Protein AF-A0A8V0XF69-F1 (afdb_monomer)

Solvent-accessible surface area (backbone atoms only — not comparable to full-atom values): 11070 Å² total; per-residue (Å²): 142,86,77,97,81,71,68,71,63,57,56,55,54,54,56,56,57,72,72,50,78,77,80,78,77,71,78,84,70,89,50,83,61,57,20,62,67,58,50,51,56,44,43,74,73,72,46,77,69,86,72,49,52,70,43,57,40,80,14,77,76,44,88,84,58,76,65,42,80,31,60,64,36,57,71,50,49,54,52,51,50,54,49,52,49,52,56,49,53,52,52,51,51,62,67,44,43,62,59,53,50,50,50,61,66,61,47,59,81,72,54,66,87,77,82,61,84,85,77,91,68,94,72,90,79,83,88,83,87,73,92,76,80,91,74,84,86,79,85,77,80,85,74,84,73,79,86,71,80,90,79,76,85,75,79,78,87,78,75,87,78,87,130

Structure (mmCIF, N/CA/C/O backbone):
data_AF-A0A8V0XF69-F1
#
_entry.id   AF-A0A8V0XF69-F1
#
loop_
_atom_site.group_PDB
_atom_site.id
_atom_site.type_symbol
_atom_site.label_atom_id
_atom_site.label_alt_id
_atom_site.label_comp_id
_atom_site.label_asym_id
_atom_site.label_entity_id
_atom_site.label_seq_id
_atom_site.pdbx_PDB_ins_code
_atom_site.Cartn_x
_atom_site.Cartn_y
_atom_site.Cartn_z
_atom_site.occupancy
_atom_site.B_iso_or_equiv
_atom_site.auth_seq_id
_atom_site.auth_comp_id
_atom_site.auth_asym_id
_atom_site.auth_atom_id
_atom_site.pdbx_PDB_model_num
ATOM 1 N N . MET A 1 1 ? 47.444 55.396 9.868 1.00 46.62 1 MET A N 1
ATOM 2 C CA . MET A 1 1 ? 47.745 53.988 10.200 1.00 46.62 1 MET A CA 1
ATOM 3 C C . MET A 1 1 ? 46.740 53.478 11.240 1.00 46.62 1 MET A C 1
ATOM 5 O O . MET A 1 1 ? 46.969 53.663 12.426 1.00 46.62 1 MET A O 1
ATOM 9 N N . PRO A 1 2 ? 45.601 52.911 10.817 1.00 47.94 2 PRO A N 1
ATOM 10 C CA . PRO A 1 2 ? 44.899 51.851 11.553 1.00 47.94 2 PRO A CA 1
ATOM 11 C C . PRO A 1 2 ? 44.754 50.618 10.630 1.00 47.94 2 PRO A C 1
ATOM 13 O O . PRO A 1 2 ? 44.807 50.762 9.417 1.00 47.94 2 PRO A O 1
ATOM 16 N N . ALA A 1 3 ? 44.551 49.375 11.039 1.00 47.00 3 ALA A N 1
ATOM 17 C CA . ALA A 1 3 ? 44.556 48.693 12.318 1.00 47.00 3 ALA A CA 1
ATOM 18 C C . ALA A 1 3 ? 44.702 47.201 11.960 1.00 47.00 3 ALA A C 1
ATOM 20 O O . ALA A 1 3 ? 43.900 46.667 11.194 1.00 47.00 3 ALA A O 1
ATOM 21 N N . ALA A 1 4 ? 45.711 46.521 12.496 1.00 54.53 4 ALA A N 1
ATOM 22 C CA . ALA A 1 4 ? 45.823 45.070 12.400 1.00 54.53 4 ALA A CA 1
ATOM 23 C C . ALA A 1 4 ? 44.888 44.436 13.448 1.00 54.53 4 ALA A C 1
ATOM 25 O O . ALA A 1 4 ? 45.283 44.219 14.588 1.00 54.53 4 ALA A O 1
ATOM 26 N N . ARG A 1 5 ? 43.614 44.217 13.097 1.00 55.12 5 ARG A N 1
ATOM 27 C CA . ARG A 1 5 ? 42.619 43.512 13.940 1.00 55.12 5 ARG A CA 1
ATOM 28 C C . ARG A 1 5 ? 41.789 42.516 13.125 1.00 55.12 5 ARG A C 1
ATOM 30 O O . ARG A 1 5 ? 40.587 42.389 13.315 1.00 55.12 5 ARG A O 1
ATOM 37 N N . GLY A 1 6 ? 42.431 41.868 12.154 1.00 55.34 6 GLY A N 1
ATOM 38 C CA . GLY A 1 6 ? 41.769 40.960 11.215 1.00 55.34 6 GLY A CA 1
ATOM 39 C C . GLY A 1 6 ? 41.998 39.472 11.471 1.00 55.34 6 GLY A C 1
ATOM 40 O O . GLY A 1 6 ? 41.312 38.679 10.849 1.00 55.34 6 GLY A O 1
ATOM 41 N N . ALA A 1 7 ? 42.941 39.069 12.331 1.00 56.41 7 ALA A N 1
ATOM 42 C CA . ALA A 1 7 ? 43.388 37.669 12.407 1.00 56.41 7 ALA A CA 1
ATOM 43 C C . ALA A 1 7 ? 42.527 36.771 13.318 1.00 56.41 7 ALA A C 1
ATOM 45 O O . ALA A 1 7 ? 42.401 35.577 13.064 1.00 56.41 7 ALA A O 1
ATOM 46 N N . GLU A 1 8 ? 41.882 37.342 14.335 1.00 53.56 8 GLU A N 1
ATOM 47 C CA . GLU A 1 8 ? 41.176 36.575 15.375 1.00 53.56 8 GLU A CA 1
ATOM 48 C C . GLU A 1 8 ? 39.837 35.999 14.871 1.00 53.56 8 GLU A C 1
ATOM 50 O O . GLU A 1 8 ? 39.379 34.957 15.332 1.00 53.56 8 GLU A O 1
ATOM 55 N N . HIS A 1 9 ? 39.200 36.658 13.895 1.00 53.50 9 HIS A N 1
ATOM 56 C CA . HIS A 1 9 ? 37.889 36.246 13.381 1.00 53.50 9 HIS A CA 1
ATOM 57 C C . HIS A 1 9 ? 37.973 35.013 12.468 1.00 53.50 9 HIS A C 1
ATOM 59 O O . HIS A 1 9 ? 37.060 34.188 12.461 1.00 53.50 9 HIS A O 1
ATOM 65 N N . TRP A 1 10 ? 39.081 34.850 11.733 1.00 57.38 10 TRP A N 1
ATOM 66 C CA . TRP A 1 10 ? 39.292 33.699 10.846 1.00 57.38 10 TRP A CA 1
ATOM 67 C C . TRP A 1 10 ? 39.534 32.400 11.623 1.00 57.38 10 TRP A C 1
ATOM 69 O O . TRP A 1 10 ? 39.100 31.337 11.184 1.00 57.38 10 TRP A O 1
ATOM 79 N N . ALA A 1 11 ? 40.167 32.480 12.798 1.00 60.62 11 ALA A N 1
ATOM 80 C CA . ALA A 1 11 ? 40.427 31.315 13.644 1.00 60.62 11 ALA A CA 1
ATOM 81 C C . ALA A 1 11 ? 39.134 30.720 14.229 1.00 60.62 11 ALA A C 1
ATOM 83 O O . ALA A 1 11 ? 38.947 29.503 14.225 1.00 60.62 11 ALA A O 1
ATOM 84 N N . LEU A 1 12 ? 38.208 31.579 14.672 1.00 59.00 12 LEU A N 1
ATOM 85 C CA . LEU A 1 12 ? 36.918 31.153 15.225 1.00 59.00 12 LEU A CA 1
ATOM 86 C C . LEU A 1 12 ? 35.997 30.561 14.148 1.00 59.00 12 LEU A C 1
ATOM 88 O O . LEU A 1 12 ? 35.320 29.565 14.398 1.00 59.00 12 LEU A O 1
ATOM 92 N N . ALA A 1 13 ? 36.017 31.123 12.935 1.00 64.25 13 ALA A N 1
ATOM 93 C CA . ALA A 1 13 ? 35.261 30.596 11.800 1.00 64.25 13 ALA A CA 1
ATOM 94 C C . ALA A 1 13 ? 35.753 29.203 11.363 1.00 64.25 13 ALA A C 1
ATOM 96 O O . ALA A 1 13 ? 34.939 28.335 11.054 1.00 64.25 13 ALA A O 1
ATOM 97 N N . GLY A 1 14 ? 37.070 28.959 11.391 1.00 65.31 14 GLY A N 1
ATOM 98 C CA . GLY A 1 14 ? 37.648 27.644 11.092 1.00 65.31 14 GLY A CA 1
ATOM 99 C C . GLY A 1 14 ? 37.305 26.578 12.138 1.00 65.31 14 GLY A C 1
ATOM 100 O O . GLY A 1 14 ? 36.993 25.444 11.780 1.00 65.31 14 GLY A O 1
ATOM 101 N N . LEU A 1 15 ? 37.295 26.945 13.425 1.00 66.88 15 LEU A N 1
ATOM 102 C CA . LEU A 1 15 ? 36.926 26.029 14.509 1.00 66.88 15 LEU A CA 1
ATOM 103 C C . LEU A 1 15 ? 35.431 25.661 14.473 1.00 66.88 15 LEU A C 1
A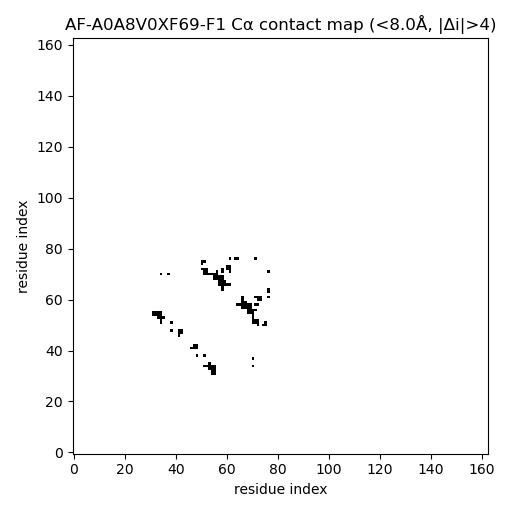TOM 105 O O . LEU A 1 15 ? 35.073 24.517 14.739 1.00 66.88 15 LEU A O 1
ATOM 109 N N . LEU A 1 16 ? 34.567 26.606 14.082 1.00 68.94 16 LEU A N 1
ATOM 110 C CA . LEU A 1 16 ? 33.132 26.367 13.903 1.00 68.94 16 LEU A CA 1
ATOM 111 C C . LEU A 1 16 ? 32.840 25.432 12.713 1.00 68.94 16 LEU A C 1
ATOM 113 O O . LEU A 1 16 ? 31.901 24.643 12.774 1.00 68.94 16 LEU A O 1
ATOM 117 N N . LEU A 1 17 ? 33.668 25.473 11.663 1.00 66.75 17 LEU A N 1
ATOM 118 C CA . LEU A 1 17 ? 33.541 24.602 10.489 1.00 66.75 17 LEU A CA 1
ATOM 119 C C . LEU A 1 17 ? 33.942 23.142 10.779 1.00 66.75 17 LEU A C 1
ATOM 121 O O . LEU A 1 17 ? 33.414 22.231 10.151 1.00 66.75 17 LEU A O 1
ATOM 125 N N . LEU A 1 18 ? 34.839 22.914 11.747 1.00 66.62 18 LEU A N 1
ATOM 126 C CA . LEU A 1 18 ? 35.283 21.576 12.176 1.00 66.62 18 LEU A CA 1
ATOM 127 C C . LEU A 1 18 ? 34.274 20.852 13.081 1.00 66.62 18 LEU A C 1
ATOM 129 O O . LEU A 1 18 ? 34.356 19.635 13.233 1.00 66.62 18 LEU A O 1
ATOM 133 N N . LEU A 1 19 ? 33.339 21.588 13.688 1.00 72.19 19 LEU A N 1
ATOM 134 C CA . LEU A 1 19 ? 32.273 21.031 14.528 1.00 72.19 19 LEU A CA 1
ATOM 135 C C . LEU A 1 19 ? 31.012 20.675 13.730 1.00 72.19 19 LEU A C 1
ATOM 137 O O . LEU A 1 19 ? 30.099 20.060 14.283 1.00 72.19 19 LEU A O 1
ATOM 141 N N . LEU A 1 20 ? 30.944 21.050 12.448 1.00 70.56 20 LEU A N 1
ATOM 142 C CA . LEU A 1 20 ? 29.817 20.708 11.594 1.00 70.56 20 LEU A CA 1
ATOM 143 C C . LEU A 1 20 ? 30.053 19.323 10.967 1.00 70.56 20 LEU A C 1
ATOM 145 O O . LEU A 1 20 ? 31.075 19.129 10.302 1.00 70.56 20 LEU A O 1
ATOM 149 N N . PRO A 1 21 ? 29.146 18.347 11.155 1.00 68.06 21 PRO A N 1
ATOM 150 C CA . PRO A 1 21 ? 29.275 17.051 10.505 1.00 68.06 21 PRO A CA 1
ATOM 151 C C . PRO A 1 21 ? 29.296 17.242 8.981 1.00 68.06 21 PRO A C 1
ATOM 153 O O . PRO A 1 21 ? 28.531 18.067 8.466 1.00 68.06 21 PRO A O 1
ATOM 156 N N . PRO A 1 22 ? 30.157 16.511 8.246 1.00 68.50 22 PRO A N 1
ATOM 157 C CA . PRO A 1 22 ? 30.169 16.593 6.796 1.00 68.50 22 PRO A CA 1
ATOM 158 C C . PRO A 1 22 ? 28.762 16.273 6.276 1.00 68.50 22 PRO A C 1
ATOM 160 O O . PRO A 1 22 ? 28.123 15.353 6.800 1.00 68.50 22 PRO A O 1
ATOM 163 N N . PRO A 1 23 ? 28.259 17.013 5.272 1.00 65.69 23 PRO A N 1
ATOM 164 C CA . PRO A 1 23 ? 27.001 16.658 4.644 1.00 65.69 23 PRO A CA 1
ATOM 165 C C . PRO A 1 23 ? 27.128 15.215 4.166 1.00 65.69 23 PRO A C 1
ATOM 167 O O . PRO A 1 23 ? 28.053 14.880 3.422 1.00 65.69 23 PRO A O 1
ATOM 170 N N . ALA A 1 24 ? 26.230 14.352 4.643 1.00 60.41 24 ALA A N 1
ATOM 171 C CA . ALA A 1 24 ? 26.099 13.015 4.104 1.00 60.41 24 ALA A CA 1
ATOM 172 C C . ALA A 1 24 ? 25.865 13.183 2.603 1.00 60.41 24 ALA A C 1
ATOM 174 O O . ALA A 1 24 ? 24.838 13.717 2.180 1.00 60.41 24 ALA A O 1
ATOM 175 N N . ALA A 1 25 ? 26.852 12.794 1.801 1.00 55.06 25 ALA A N 1
ATOM 176 C CA . ALA A 1 25 ? 26.665 12.632 0.379 1.00 55.06 25 ALA A CA 1
ATOM 177 C C . ALA A 1 25 ? 25.678 11.473 0.213 1.00 55.06 25 ALA A C 1
ATOM 179 O O . ALA A 1 25 ? 26.072 10.312 0.134 1.00 55.06 25 ALA A O 1
ATOM 180 N N . ALA A 1 26 ? 24.381 11.786 0.232 1.00 55.25 26 ALA A N 1
ATOM 181 C CA . ALA A 1 26 ? 23.380 10.923 -0.361 1.00 55.25 26 ALA A CA 1
ATOM 182 C C . ALA A 1 26 ? 23.841 10.714 -1.804 1.00 55.25 26 ALA A C 1
ATOM 184 O O . ALA A 1 26 ? 24.009 11.682 -2.552 1.00 55.25 26 ALA A O 1
ATOM 185 N N . GLY A 1 27 ? 24.183 9.468 -2.133 1.00 48.59 27 GLY A N 1
ATOM 186 C CA . GLY A 1 27 ? 24.736 9.106 -3.425 1.00 48.59 27 GLY A CA 1
ATOM 187 C C . GLY A 1 27 ? 23.851 9.663 -4.530 1.00 48.59 27 GLY A C 1
ATOM 188 O O . GLY A 1 27 ? 22.701 9.267 -4.681 1.00 48.59 27 GLY A O 1
ATOM 189 N N . THR A 1 28 ? 24.387 10.596 -5.308 1.00 55.62 28 THR A N 1
ATOM 190 C CA . THR A 1 28 ? 23.781 10.993 -6.574 1.00 55.62 28 THR A CA 1
ATOM 191 C C . THR A 1 28 ? 24.179 9.950 -7.605 1.00 55.62 28 THR A C 1
ATOM 193 O O . THR A 1 28 ? 25.005 10.190 -8.478 1.00 55.62 28 THR A O 1
ATOM 196 N N . GLU A 1 29 ? 23.617 8.745 -7.492 1.00 45.12 29 GLU A N 1
ATOM 197 C CA . GLU A 1 29 ? 23.663 7.803 -8.603 1.00 45.12 29 GLU A CA 1
ATOM 198 C C . GLU A 1 29 ? 22.500 8.134 -9.543 1.00 45.12 29 GLU A C 1
ATOM 200 O O . GLU A 1 29 ? 21.461 7.483 -9.563 1.00 45.12 29 GLU A O 1
ATOM 205 N N . SER A 1 30 ? 22.675 9.183 -10.349 1.00 51.62 30 SER A N 1
ATOM 206 C CA . SER A 1 30 ? 21.900 9.413 -11.571 1.00 51.62 30 SER A CA 1
ATOM 207 C C . SER A 1 30 ? 22.323 8.405 -12.651 1.00 51.62 30 SER A C 1
ATOM 209 O O . SER A 1 30 ? 22.786 8.743 -13.737 1.00 51.62 30 SER A O 1
ATOM 211 N N . LYS A 1 31 ? 22.168 7.127 -12.314 1.00 48.81 31 LYS A N 1
ATOM 212 C CA . LYS A 1 31 ? 22.078 5.981 -13.215 1.00 48.81 31 LYS A CA 1
ATOM 213 C C . LYS A 1 31 ? 20.590 5.776 -13.475 1.00 48.81 31 LYS A C 1
ATOM 215 O O . LYS A 1 31 ? 19.782 6.151 -12.628 1.00 48.81 31 LYS A O 1
ATOM 220 N N . ALA A 1 32 ? 20.226 5.278 -14.657 1.00 54.94 32 ALA A N 1
ATOM 221 C CA . ALA A 1 32 ? 18.838 4.980 -15.026 1.00 54.94 32 ALA A CA 1
ATOM 222 C C . ALA A 1 32 ? 18.063 4.489 -13.798 1.00 54.94 32 ALA A C 1
ATOM 224 O O . ALA A 1 32 ? 18.530 3.557 -13.142 1.00 54.94 32 ALA A O 1
ATOM 225 N N . ARG A 1 33 ? 17.004 5.215 -13.417 1.00 78.38 33 ARG A N 1
ATOM 226 C CA . ARG A 1 33 ? 16.465 5.167 -12.057 1.00 78.38 33 ARG A CA 1
ATOM 227 C C . ARG A 1 33 ? 16.178 3.722 -11.652 1.00 78.38 33 ARG A C 1
ATOM 229 O O . ARG A 1 33 ? 15.304 3.051 -12.200 1.00 78.38 33 ARG A O 1
ATOM 236 N N . SER A 1 34 ? 17.045 3.220 -10.780 1.00 92.19 34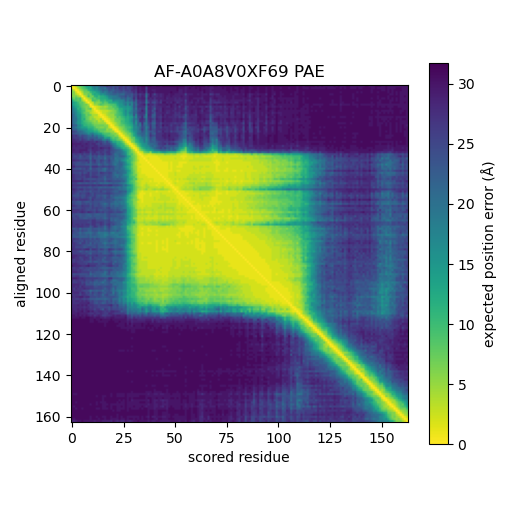 SER A N 1
ATOM 237 C CA . SER A 1 34 ? 17.125 1.814 -10.407 1.00 92.19 34 SER A CA 1
ATOM 238 C C . SER A 1 34 ? 16.142 1.543 -9.285 1.00 92.19 34 SER A C 1
ATOM 240 O O . SER A 1 34 ? 16.088 2.284 -8.308 1.00 92.19 34 SER A O 1
ATOM 242 N N . CYS A 1 35 ? 15.426 0.428 -9.370 1.00 94.88 35 CYS A N 1
ATOM 243 C CA . CYS A 1 35 ? 14.477 0.021 -8.337 1.00 94.88 35 CYS A CA 1
ATOM 244 C C . CYS A 1 35 ? 15.137 -0.761 -7.190 1.00 94.88 35 CYS A C 1
ATOM 246 O O . CYS A 1 35 ? 14.449 -1.453 -6.446 1.00 94.88 35 CYS A O 1
ATOM 248 N N . GLY A 1 36 ? 16.466 -0.694 -7.041 1.00 94.69 36 GLY A N 1
ATOM 249 C CA . GLY A 1 36 ? 17.218 -1.459 -6.040 1.00 94.69 36 GLY A CA 1
ATOM 250 C C . GLY A 1 36 ? 16.728 -1.250 -4.603 1.00 94.69 36 GLY A C 1
ATOM 251 O O . GLY A 1 36 ? 16.487 -2.226 -3.892 1.00 94.69 36 GLY A O 1
ATOM 252 N N . GLU A 1 37 ? 16.504 0.001 -4.200 1.00 94.00 37 GLU A N 1
ATOM 253 C CA . GLU A 1 37 ? 16.008 0.336 -2.856 1.00 94.00 37 GLU A CA 1
ATOM 254 C C . GLU A 1 37 ? 14.573 -0.166 -2.641 1.00 94.00 37 GLU A C 1
ATOM 256 O O . GLU A 1 37 ? 14.258 -0.758 -1.608 1.00 94.00 37 GLU A O 1
ATOM 261 N N . VAL A 1 38 ? 13.716 -0.022 -3.658 1.00 95.00 38 VAL A N 1
ATOM 262 C CA . VAL A 1 38 ? 12.328 -0.508 -3.619 1.00 95.00 38 VAL A CA 1
ATOM 263 C C . VAL A 1 38 ? 12.288 -2.032 -3.532 1.00 95.00 38 VAL A C 1
ATOM 265 O O . VAL A 1 38 ? 11.526 -2.576 -2.737 1.00 95.00 38 VAL A O 1
ATOM 268 N N . ARG A 1 39 ? 13.147 -2.739 -4.280 1.00 95.75 39 ARG A N 1
ATOM 269 C CA . ARG A 1 39 ? 13.308 -4.198 -4.172 1.00 95.75 39 ARG A CA 1
ATOM 270 C C . ARG A 1 39 ? 13.682 -4.590 -2.749 1.00 95.75 39 ARG A C 1
ATOM 272 O O . ARG A 1 39 ? 13.061 -5.485 -2.183 1.00 95.75 39 ARG A O 1
ATOM 279 N N . GLN A 1 40 ? 14.659 -3.913 -2.152 1.00 95.94 40 GLN A N 1
ATOM 280 C CA . GLN A 1 40 ? 15.074 -4.206 -0.785 1.00 95.94 40 GLN A CA 1
ATOM 281 C C . GLN A 1 40 ? 13.916 -4.010 0.204 1.00 95.94 40 GLN A C 1
ATOM 283 O O . GLN A 1 40 ? 13.610 -4.927 0.966 1.00 95.94 40 GLN A O 1
ATOM 288 N N . ALA A 1 41 ? 13.215 -2.877 0.139 1.00 95.50 41 ALA A N 1
ATOM 289 C CA . ALA A 1 41 ? 12.066 -2.596 0.997 1.00 95.50 41 ALA A CA 1
ATOM 290 C C . ALA A 1 41 ? 10.919 -3.607 0.803 1.00 95.50 41 ALA A C 1
ATOM 292 O O . ALA A 1 41 ? 10.326 -4.076 1.775 1.00 95.50 41 ALA A O 1
ATOM 293 N N . TYR A 1 42 ? 10.642 -4.002 -0.441 1.00 95.88 42 TYR A N 1
ATOM 294 C CA . TYR A 1 42 ? 9.606 -4.982 -0.765 1.00 95.88 42 TYR A CA 1
ATOM 295 C C . TYR A 1 42 ? 9.944 -6.378 -0.220 1.00 95.88 42 TYR A C 1
ATOM 297 O O . TYR A 1 42 ? 9.088 -7.038 0.369 1.00 95.88 42 TYR A O 1
ATOM 305 N N . SER A 1 43 ? 11.214 -6.794 -0.321 1.00 95.81 43 SER A N 1
ATOM 306 C CA . SER A 1 43 ? 11.684 -8.043 0.295 1.00 95.81 43 SER A CA 1
ATOM 307 C C . SER A 1 43 ? 11.673 -8.000 1.822 1.00 95.81 43 SER A C 1
ATOM 309 O O . SER A 1 43 ? 11.384 -9.013 2.452 1.00 95.81 43 SER A O 1
ATOM 311 N N . ALA A 1 44 ? 11.926 -6.835 2.430 1.00 96.69 44 ALA A N 1
ATOM 312 C CA . ALA A 1 44 ? 11.865 -6.666 3.880 1.00 96.69 44 ALA A CA 1
ATOM 313 C C . ALA A 1 44 ? 10.436 -6.838 4.425 1.00 96.69 44 ALA A C 1
ATOM 315 O O . ALA A 1 44 ? 10.269 -7.281 5.557 1.00 96.69 44 ALA A O 1
ATOM 316 N N . LYS A 1 45 ? 9.409 -6.570 3.604 1.00 94.81 45 LYS A N 1
ATOM 317 C CA . LYS A 1 45 ? 8.006 -6.913 3.898 1.00 94.81 45 LYS A CA 1
ATOM 318 C C . LYS A 1 45 ? 7.675 -8.404 3.701 1.00 94.81 45 LYS A C 1
ATOM 320 O O . LYS A 1 45 ? 6.550 -8.811 3.962 1.00 94.81 45 LYS A O 1
ATOM 325 N N . GLY A 1 46 ? 8.628 -9.228 3.261 1.00 95.69 46 GLY A N 1
ATOM 326 C CA . G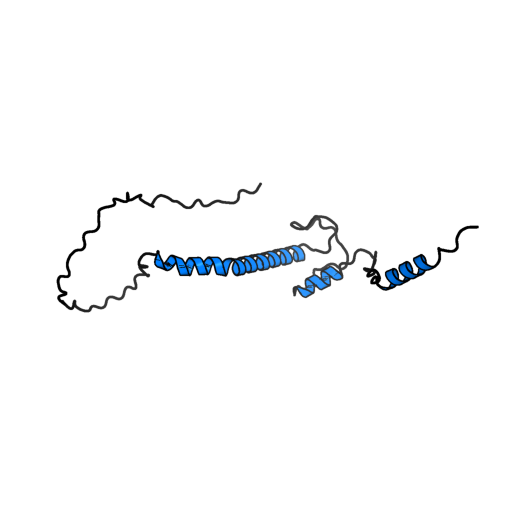LY A 1 46 ? 8.441 -10.669 3.055 1.00 95.69 46 GLY A CA 1
ATOM 327 C C . GLY A 1 46 ? 7.857 -11.049 1.692 1.00 95.69 46 GLY A C 1
ATOM 328 O O . GLY A 1 46 ? 7.488 -12.205 1.486 1.00 95.69 46 GLY A O 1
ATOM 329 N N . PHE A 1 47 ? 7.774 -10.112 0.744 1.00 95.44 47 PHE A N 1
ATOM 330 C CA . PHE A 1 47 ? 7.266 -10.395 -0.596 1.00 95.44 47 PHE A CA 1
ATOM 331 C C . PHE A 1 47 ? 8.360 -10.899 -1.552 1.00 95.44 47 PHE A C 1
ATOM 333 O O . PHE A 1 47 ? 9.538 -10.560 -1.439 1.00 95.44 47 PHE A O 1
ATOM 340 N N . SER A 1 48 ? 7.956 -11.709 -2.535 1.00 94.44 48 SER A N 1
ATOM 341 C CA . SER A 1 48 ? 8.848 -12.221 -3.585 1.00 94.44 48 SER A CA 1
ATOM 342 C C . SER A 1 48 ? 9.300 -11.115 -4.540 1.00 94.44 48 SER A C 1
ATOM 344 O O . SER A 1 48 ? 8.498 -10.299 -4.982 1.00 94.44 48 SER A O 1
ATOM 346 N N . LEU A 1 49 ? 10.574 -11.142 -4.937 1.00 94.62 49 LEU A N 1
ATOM 347 C CA . LEU A 1 49 ? 11.156 -10.185 -5.884 1.00 94.62 49 LEU A CA 1
ATOM 348 C C . LEU A 1 49 ? 10.930 -10.531 -7.364 1.00 94.62 49 LEU A C 1
ATOM 350 O O . LEU A 1 49 ? 11.464 -9.838 -8.232 1.00 94.62 49 LEU A O 1
ATOM 354 N N . ALA A 1 50 ? 10.186 -11.600 -7.660 1.00 91.19 50 ALA A N 1
ATOM 355 C CA . ALA A 1 50 ? 9.975 -12.076 -9.028 1.00 91.19 50 ALA A CA 1
ATOM 356 C C . ALA A 1 50 ? 9.237 -11.055 -9.912 1.00 91.19 50 ALA A C 1
ATOM 358 O O . ALA A 1 50 ? 9.552 -10.936 -11.092 1.00 91.19 50 ALA A O 1
ATOM 359 N N . SER A 1 51 ? 8.298 -10.299 -9.337 1.00 84.06 51 SER A N 1
ATOM 360 C CA . SER A 1 51 ? 7.473 -9.312 -10.044 1.00 84.06 51 SER A CA 1
ATOM 361 C C . SER A 1 51 ? 7.919 -7.864 -9.848 1.00 84.06 51 SER A C 1
ATOM 363 O O . SER A 1 51 ? 7.235 -6.939 -10.285 1.00 84.06 51 SER A O 1
ATOM 365 N N . VAL A 1 52 ? 9.078 -7.654 -9.216 1.00 94.00 52 VAL A N 1
ATOM 366 C CA . VAL A 1 52 ? 9.650 -6.317 -9.039 1.00 94.00 52 VAL A CA 1
ATOM 367 C C . VAL A 1 52 ? 10.548 -6.007 -10.239 1.00 94.00 52 VAL A C 1
ATOM 369 O O . VAL A 1 52 ? 11.389 -6.841 -10.591 1.00 94.00 52 VAL A O 1
ATOM 372 N N . PRO A 1 53 ? 10.430 -4.833 -10.875 1.00 94.56 53 PRO A N 1
ATOM 373 C CA . PRO A 1 53 ? 11.311 -4.443 -11.965 1.00 94.56 53 PRO A CA 1
ATOM 374 C C . PRO A 1 53 ? 12.714 -4.085 -11.439 1.00 94.56 53 PRO A C 1
ATOM 376 O O . PRO A 1 53 ? 12.939 -3.905 -10.239 1.00 94.56 53 PRO A O 1
ATOM 379 N N . TYR A 1 54 ? 13.704 -4.040 -12.332 1.00 93.56 54 TYR A N 1
ATOM 380 C CA . TYR A 1 54 ? 15.066 -3.591 -11.995 1.00 93.56 54 TYR A CA 1
ATOM 381 C C . TYR A 1 54 ? 15.268 -2.090 -12.244 1.00 93.56 54 TYR A C 1
ATOM 383 O O . TYR A 1 54 ? 16.115 -1.473 -11.605 1.00 93.56 54 TYR A O 1
ATOM 391 N N . GLN A 1 55 ? 14.481 -1.511 -13.148 1.00 94.62 55 GLN A N 1
ATOM 392 C CA . GLN A 1 55 ? 14.492 -0.098 -13.527 1.00 94.62 55 GLN A CA 1
ATOM 393 C C . GLN A 1 55 ? 13.057 0.431 -13.519 1.00 94.62 55 GLN A C 1
ATOM 395 O O . GLN A 1 55 ? 12.123 -0.366 -13.618 1.00 94.62 55 GLN A O 1
ATOM 400 N N . GLU A 1 56 ? 12.892 1.747 -13.418 1.00 94.44 56 GLU A N 1
ATOM 401 C CA . GLU A 1 56 ? 11.575 2.382 -13.506 1.00 94.44 56 GLU A CA 1
ATOM 402 C C . GLU A 1 56 ? 10.831 2.007 -14.801 1.00 94.44 56 GLU A C 1
ATOM 404 O O . GLU A 1 56 ? 11.410 1.939 -15.889 1.00 94.44 56 GLU A O 1
ATOM 409 N N . ILE A 1 57 ? 9.527 1.781 -14.665 1.00 94.38 57 ILE A N 1
ATOM 410 C CA . ILE A 1 57 ? 8.573 1.507 -15.744 1.00 94.38 57 ILE A CA 1
ATOM 411 C C . ILE A 1 57 ? 7.493 2.595 -15.755 1.00 94.38 57 ILE A C 1
ATOM 413 O O . ILE A 1 57 ? 7.309 3.287 -14.755 1.00 94.38 57 ILE A O 1
ATOM 417 N N . ALA A 1 58 ? 6.772 2.760 -16.865 1.00 94.81 58 ALA A N 1
ATOM 418 C CA . ALA A 1 58 ? 5.599 3.636 -16.896 1.00 94.81 58 ALA A CA 1
ATOM 419 C C . ALA A 1 58 ? 4.504 3.078 -15.973 1.00 94.81 58 ALA A C 1
ATOM 421 O O . ALA A 1 58 ? 4.256 1.877 -15.989 1.00 94.81 58 ALA A O 1
ATOM 422 N N . GLY A 1 59 ? 3.869 3.932 -15.170 1.00 95.69 59 GLY A N 1
ATOM 423 C CA . GLY A 1 59 ? 2.879 3.553 -14.158 1.00 95.69 59 GLY A CA 1
ATOM 424 C C . GLY A 1 59 ? 1.426 3.579 -14.619 1.00 95.69 59 GLY A C 1
ATOM 425 O O . GLY A 1 59 ? 0.541 3.632 -13.773 1.00 95.69 59 GLY A O 1
ATOM 426 N N . GLU A 1 60 ? 1.155 3.548 -15.926 1.00 96.75 60 GLU A N 1
ATOM 427 C CA . GLU A 1 60 ? -0.216 3.597 -16.467 1.00 96.75 60 GLU A CA 1
ATOM 428 C C . GLU A 1 60 ? -1.102 2.414 -16.024 1.00 96.75 60 GLU A C 1
ATOM 430 O O . GLU A 1 60 ? -2.329 2.459 -16.080 1.00 96.75 60 GLU A O 1
ATOM 435 N N . HIS A 1 61 ? -0.479 1.326 -15.567 1.00 95.25 61 HIS A N 1
ATOM 436 C CA . HIS A 1 61 ? -1.165 0.151 -15.034 1.00 95.25 61 HIS A CA 1
ATOM 437 C C . HIS A 1 61 ? -1.603 0.298 -13.571 1.00 95.25 61 HIS A C 1
ATOM 439 O O . HIS A 1 61 ? -2.266 -0.607 -13.063 1.00 95.25 61 HIS A O 1
ATOM 445 N N . LEU A 1 62 ? -1.216 1.377 -12.885 1.00 97.06 62 LEU A N 1
ATOM 446 C CA . LEU A 1 62 ? -1.477 1.583 -11.459 1.00 97.06 62 LEU A CA 1
ATOM 447 C C . LEU A 1 62 ? -2.783 2.346 -11.218 1.00 97.06 62 LEU A C 1
ATOM 449 O O . LEU A 1 62 ? -3.146 3.254 -11.968 1.00 97.06 62 LEU A O 1
ATOM 453 N N . ARG A 1 63 ? -3.501 1.969 -10.155 1.00 96.38 63 ARG A N 1
ATOM 454 C CA . ARG A 1 63 ? -4.805 2.554 -9.792 1.00 96.38 63 ARG A CA 1
ATOM 455 C C . ARG A 1 63 ? -4.761 3.438 -8.551 1.00 96.38 63 ARG A C 1
ATOM 457 O O . ARG A 1 63 ? -5.615 4.309 -8.414 1.00 96.38 63 ARG A O 1
ATOM 464 N N . ILE A 1 64 ? -3.829 3.183 -7.638 1.00 96.38 64 ILE A N 1
ATOM 465 C CA . ILE A 1 64 ? -3.735 3.845 -6.329 1.00 96.38 64 ILE A CA 1
ATOM 466 C C . ILE A 1 64 ? -2.553 4.815 -6.330 1.00 96.38 64 ILE A C 1
ATOM 468 O O . ILE A 1 64 ? -2.668 5.957 -5.889 1.00 96.38 64 ILE A O 1
ATOM 472 N N . CYS A 1 65 ? -1.405 4.366 -6.826 1.00 95.94 65 CYS A N 1
ATOM 473 C CA . CYS A 1 65 ? -0.237 5.202 -7.029 1.00 95.94 65 CYS A CA 1
ATOM 474 C C . CYS A 1 65 ? -0.442 6.155 -8.224 1.00 95.94 65 CYS A C 1
ATOM 476 O O . CYS A 1 65 ? -1.173 5.830 -9.161 1.00 95.94 65 CYS A O 1
ATOM 478 N N . PRO A 1 66 ? 0.238 7.317 -8.244 1.00 95.88 66 PRO A N 1
ATOM 479 C CA . PRO A 1 66 ? 0.251 8.196 -9.410 1.00 95.88 66 PRO A CA 1
ATOM 480 C C . PRO A 1 66 ? 0.746 7.471 -10.669 1.00 95.88 66 PRO A C 1
ATOM 482 O O . PRO A 1 66 ? 1.711 6.706 -10.604 1.00 95.88 66 PRO A O 1
ATOM 485 N N . GLN A 1 67 ? 0.129 7.759 -11.818 1.00 94.88 67 GLN A N 1
ATOM 486 C CA . GLN A 1 67 ? 0.453 7.140 -13.112 1.00 94.88 67 GLN A CA 1
ATOM 487 C C . GLN A 1 67 ? 1.692 7.769 -13.782 1.00 94.88 67 GLN A C 1
ATOM 489 O O . GLN A 1 67 ? 1.672 8.157 -14.946 1.00 94.88 67 GLN A O 1
ATOM 494 N N . GLU A 1 68 ? 2.779 7.877 -13.022 1.00 92.75 68 GLU A N 1
ATOM 495 C CA . GLU A 1 68 ? 4.087 8.391 -13.450 1.00 92.75 68 GLU A CA 1
ATOM 496 C C . GLU A 1 68 ? 5.100 7.237 -13.604 1.00 92.75 68 GLU A C 1
ATOM 498 O O . GLU A 1 68 ? 4.744 6.063 -13.492 1.00 92.75 68 GLU A O 1
ATOM 503 N N . TYR A 1 69 ? 6.382 7.535 -13.850 1.00 94.19 69 TYR A N 1
ATOM 504 C CA . TYR A 1 69 ? 7.434 6.513 -13.755 1.00 94.19 69 TYR A CA 1
ATOM 505 C C . TYR A 1 69 ? 7.524 5.948 -12.334 1.00 94.19 69 TYR A C 1
ATOM 507 O O . TYR A 1 69 ? 7.514 6.684 -11.347 1.00 94.19 69 TYR A O 1
ATOM 515 N N . THR A 1 70 ? 7.605 4.624 -12.236 1.00 95.25 70 THR A N 1
ATOM 516 C CA . THR A 1 70 ? 7.424 3.897 -10.981 1.00 95.25 70 THR A CA 1
ATOM 517 C C . THR A 1 70 ? 8.239 2.610 -10.936 1.00 95.25 70 THR A C 1
ATOM 519 O O . THR A 1 70 ? 8.599 2.028 -11.958 1.00 95.25 70 THR A O 1
ATOM 522 N N . CYS A 1 71 ? 8.489 2.133 -9.721 1.00 95.31 71 CYS A N 1
ATOM 523 C CA . CYS A 1 71 ? 9.058 0.815 -9.445 1.00 95.31 71 CYS A CA 1
ATOM 524 C C . CYS A 1 71 ? 8.003 -0.220 -9.038 1.00 95.31 71 CYS A C 1
ATOM 526 O O . CYS A 1 71 ? 8.361 -1.342 -8.683 1.00 95.31 71 CYS A O 1
ATOM 528 N N . CYS A 1 72 ? 6.720 0.148 -9.062 1.00 95.56 72 CYS A N 1
ATOM 529 C CA . CYS A 1 72 ? 5.617 -0.724 -8.682 1.00 95.56 72 CYS A CA 1
ATOM 530 C C . CYS A 1 72 ? 4.948 -1.336 -9.914 1.00 95.56 72 CYS A C 1
ATOM 532 O O . CYS A 1 72 ? 4.512 -0.629 -10.822 1.00 95.56 72 CYS A O 1
ATOM 534 N N . THR A 1 73 ? 4.811 -2.660 -9.925 1.00 96.06 73 THR A N 1
ATOM 535 C CA . THR A 1 73 ? 3.878 -3.363 -10.819 1.00 96.06 73 THR A CA 1
ATOM 536 C C . THR A 1 73 ? 2.483 -3.414 -10.198 1.00 96.06 73 THR A C 1
ATOM 538 O O . THR A 1 73 ? 2.339 -3.192 -8.997 1.00 96.06 73 THR A O 1
ATOM 541 N N . SER A 1 74 ? 1.457 -3.748 -10.989 1.00 96.12 74 SER A N 1
ATOM 542 C CA . SER A 1 74 ? 0.090 -3.950 -10.469 1.00 96.12 74 SER A CA 1
ATOM 543 C C . SER A 1 74 ? 0.072 -4.955 -9.313 1.00 96.12 74 SER A C 1
ATOM 545 O O . SER A 1 74 ? -0.524 -4.691 -8.280 1.00 96.12 74 SER A O 1
ATOM 547 N N . GLU A 1 75 ? 0.813 -6.063 -9.427 1.00 96.06 75 GLU A N 1
ATOM 548 C CA . GLU A 1 75 ? 0.901 -7.060 -8.352 1.00 96.06 75 GLU A CA 1
ATOM 549 C C . GLU A 1 75 ? 1.546 -6.491 -7.074 1.00 96.06 75 GLU A C 1
ATOM 551 O O . GLU A 1 75 ? 1.135 -6.830 -5.961 1.00 96.06 75 GLU A O 1
ATOM 556 N N . MET A 1 76 ? 2.562 -5.629 -7.209 1.00 96.88 76 MET A N 1
ATOM 557 C CA . MET A 1 76 ? 3.156 -4.947 -6.057 1.00 96.88 76 MET A CA 1
ATOM 558 C C . MET A 1 76 ? 2.158 -3.998 -5.398 1.00 96.88 76 MET A C 1
ATOM 560 O O . MET A 1 76 ? 2.058 -4.001 -4.174 1.00 96.88 76 MET A O 1
ATOM 564 N N . GLU A 1 77 ? 1.430 -3.213 -6.194 1.00 97.00 77 GLU A N 1
ATOM 565 C CA . GLU A 1 77 ? 0.411 -2.277 -5.716 1.00 97.00 77 GLU A CA 1
ATOM 566 C C . GLU A 1 77 ? -0.718 -3.003 -4.978 1.00 97.00 77 GLU A C 1
ATOM 568 O O . GLU A 1 77 ? -1.043 -2.622 -3.856 1.00 97.00 77 GLU A O 1
ATOM 573 N N . ASP A 1 78 ? -1.234 -4.100 -5.536 1.00 97.00 78 ASP A N 1
ATOM 574 C CA . ASP A 1 78 ? -2.292 -4.900 -4.913 1.00 97.00 78 ASP A CA 1
ATOM 575 C C . ASP A 1 78 ? -1.853 -5.454 -3.548 1.00 97.00 78 ASP A C 1
ATOM 577 O O . ASP A 1 78 ? -2.554 -5.310 -2.542 1.00 97.00 78 ASP A O 1
ATOM 581 N N . LYS A 1 79 ? -0.651 -6.043 -3.482 1.00 96.69 79 LYS A N 1
ATOM 582 C CA . LYS A 1 79 ? -0.105 -6.607 -2.236 1.00 96.69 79 LYS A CA 1
ATOM 583 C C . LYS A 1 79 ? 0.179 -5.538 -1.190 1.00 96.69 79 LYS A C 1
ATOM 585 O O . LYS A 1 79 ? -0.122 -5.740 -0.016 1.00 96.69 79 LYS A O 1
ATOM 590 N N . LEU A 1 80 ? 0.761 -4.409 -1.592 1.00 97.00 80 LEU A N 1
ATOM 591 C CA . LEU A 1 80 ? 1.044 -3.305 -0.674 1.00 97.00 80 LEU A CA 1
ATOM 592 C C . LEU A 1 80 ? -0.243 -2.636 -0.188 1.00 97.00 80 LEU A C 1
ATOM 594 O O . LEU A 1 80 ? -0.318 -2.282 0.984 1.00 97.00 80 LEU A O 1
ATOM 598 N N . SER A 1 81 ? -1.259 -2.525 -1.042 1.00 97.56 81 SER A N 1
ATOM 599 C CA . SER A 1 81 ? -2.582 -2.017 -0.674 1.00 97.56 81 SER A CA 1
ATOM 600 C C . SER A 1 81 ? -3.253 -2.919 0.362 1.00 97.56 81 SER A C 1
ATOM 602 O O . SER A 1 81 ? -3.666 -2.450 1.424 1.00 97.56 81 SER A O 1
ATOM 604 N N . GLN A 1 82 ? -3.268 -4.236 0.125 1.00 97.94 82 GLN A N 1
ATOM 605 C CA . GLN A 1 82 ? -3.811 -5.201 1.082 1.00 97.94 82 GLN A CA 1
ATOM 606 C C . GLN A 1 82 ? -3.045 -5.187 2.410 1.00 97.94 82 GLN A C 1
ATOM 608 O O . GLN A 1 82 ? -3.659 -5.192 3.478 1.00 97.94 82 GLN A O 1
ATOM 613 N N . GLN A 1 83 ? -1.713 -5.134 2.352 1.00 97.62 83 GLN A N 1
ATOM 614 C CA . GLN A 1 83 ? -0.871 -5.057 3.542 1.00 97.62 83 GLN A CA 1
ATOM 615 C C . GLN A 1 83 ? -1.140 -3.774 4.333 1.00 97.62 83 GLN A C 1
ATOM 617 O O . GLN A 1 83 ? -1.330 -3.834 5.543 1.00 97.62 83 GLN A O 1
ATOM 622 N N . SER A 1 84 ? -1.197 -2.623 3.658 1.00 97.62 84 SER A N 1
ATOM 623 C CA . SER A 1 84 ? -1.474 -1.335 4.295 1.00 97.62 84 SER A CA 1
ATOM 624 C C . SER A 1 84 ? -2.859 -1.310 4.935 1.00 97.62 84 SER A C 1
ATOM 626 O O . SER A 1 84 ? -3.019 -0.737 6.010 1.00 97.62 84 SER A O 1
ATOM 628 N N . LYS A 1 85 ? -3.855 -1.934 4.295 1.00 97.94 85 LYS A N 1
ATOM 629 C CA . LYS A 1 85 ? -5.205 -2.066 4.847 1.00 97.94 85 LYS A CA 1
ATOM 630 C C . LYS A 1 85 ? -5.191 -2.869 6.148 1.00 97.94 85 LYS A C 1
ATOM 632 O O . LYS A 1 85 ? -5.705 -2.387 7.149 1.00 97.94 85 LYS A O 1
ATOM 637 N N . LEU A 1 86 ? -4.565 -4.046 6.147 1.00 98.19 86 LEU A N 1
ATOM 638 C CA . LEU A 1 86 ? -4.463 -4.888 7.343 1.00 98.19 86 LEU A CA 1
ATOM 639 C C . LEU A 1 86 ? -3.670 -4.205 8.464 1.00 98.19 86 LEU A C 1
ATOM 641 O O . LEU A 1 86 ? -4.072 -4.260 9.621 1.00 98.19 86 LEU A O 1
ATOM 645 N N . GLU A 1 87 ? -2.549 -3.554 8.145 1.00 97.50 87 GLU A N 1
ATOM 646 C CA . GLU A 1 87 ? -1.756 -2.794 9.125 1.00 97.50 87 GLU A CA 1
ATOM 647 C C . GLU A 1 87 ? -2.592 -1.679 9.767 1.00 97.50 87 GLU A C 1
ATOM 649 O O . GLU A 1 87 ? -2.563 -1.503 10.985 1.00 97.50 87 GLU A O 1
ATOM 654 N N . PHE A 1 88 ? -3.382 -0.967 8.963 1.00 98.19 88 PHE A N 1
ATOM 655 C CA . PHE A 1 88 ? -4.273 0.077 9.452 1.00 98.19 88 PHE A CA 1
ATOM 656 C C . PHE A 1 88 ? -5.414 -0.477 10.315 1.00 98.19 88 PHE A C 1
ATOM 658 O O . PHE A 1 88 ? -5.648 0.034 11.408 1.00 98.19 88 PHE A O 1
ATOM 665 N N . GLU A 1 89 ? -6.103 -1.526 9.859 1.00 98.25 89 GLU A N 1
ATOM 666 C CA . GLU A 1 89 ? -7.196 -2.166 10.604 1.00 98.25 89 GLU A CA 1
ATOM 667 C C . GLU A 1 89 ? -6.720 -2.673 11.971 1.00 98.25 89 GLU A C 1
ATOM 669 O O . GLU A 1 89 ? -7.352 -2.371 12.983 1.00 98.25 89 GLU A O 1
ATOM 674 N N . ASN A 1 90 ? -5.562 -3.340 12.020 1.00 98.12 90 ASN A N 1
ATOM 675 C CA . ASN A 1 90 ? -4.956 -3.799 13.271 1.00 98.12 90 ASN A CA 1
ATOM 676 C C . ASN A 1 90 ? -4.629 -2.632 14.213 1.00 98.12 90 ASN A C 1
ATOM 678 O O . ASN A 1 90 ? -4.921 -2.699 15.405 1.00 98.12 90 ASN A O 1
ATOM 682 N N . LEU A 1 91 ? -4.055 -1.541 13.692 1.00 98.06 91 LEU A N 1
ATOM 683 C CA . LEU A 1 91 ? -3.728 -0.369 14.506 1.00 98.06 91 LEU A CA 1
ATOM 684 C C . LEU A 1 91 ? -4.987 0.288 15.090 1.00 98.06 91 LEU A C 1
ATOM 686 O O . LEU A 1 91 ? -4.992 0.722 16.247 1.00 98.06 91 LEU A O 1
ATOM 690 N N . VAL A 1 92 ? -6.061 0.369 14.302 1.00 98.12 92 VAL A N 1
ATOM 691 C CA . VAL A 1 92 ? -7.357 0.892 14.753 1.00 98.12 92 VAL A CA 1
ATOM 692 C C . VAL A 1 92 ? -7.970 -0.023 15.811 1.00 98.12 92 VAL A C 1
ATOM 694 O O . VAL A 1 92 ? -8.462 0.470 16.830 1.00 98.12 92 VAL A O 1
ATOM 697 N N . GLU A 1 93 ? -7.924 -1.339 15.615 1.00 97.25 93 GLU A N 1
ATOM 698 C CA . GLU A 1 93 ? -8.398 -2.315 16.596 1.00 97.25 93 GLU A CA 1
ATOM 699 C C . GLU A 1 93 ? -7.634 -2.183 17.919 1.00 97.25 93 GLU A C 1
ATOM 701 O O . GLU A 1 93 ? -8.253 -2.007 18.970 1.00 97.25 93 GLU A O 1
ATOM 706 N N . GLU A 1 94 ? -6.302 -2.151 17.871 1.00 97.06 94 GLU A N 1
ATOM 707 C CA . GLU A 1 94 ? -5.447 -2.007 19.051 1.00 97.06 94 GLU A CA 1
ATOM 708 C C . GLU A 1 94 ? -5.715 -0.687 19.790 1.00 97.06 94 GLU A C 1
ATOM 710 O O . GLU A 1 94 ? -5.928 -0.668 21.005 1.00 97.06 94 GLU A O 1
ATOM 715 N N . THR A 1 95 ? -5.781 0.426 19.056 1.00 96.75 95 THR A N 1
ATOM 716 C CA . THR A 1 95 ? -5.989 1.757 19.646 1.00 96.75 95 THR A CA 1
ATOM 717 C C . THR A 1 95 ? -7.391 1.899 20.248 1.00 96.75 95 THR A C 1
ATOM 719 O O . THR A 1 95 ? -7.572 2.516 21.302 1.00 96.75 95 THR A O 1
ATOM 722 N N . SER A 1 96 ? -8.407 1.314 19.607 1.00 97.06 96 SER A N 1
ATOM 723 C CA . SER A 1 96 ? -9.799 1.369 20.075 1.00 97.06 96 SER A CA 1
ATOM 724 C C . SER A 1 96 ? -10.114 0.350 21.175 1.00 97.06 96 SER A C 1
ATOM 726 O O . SER A 1 96 ? -11.100 0.523 21.903 1.00 97.06 96 SER A O 1
ATOM 728 N N . HIS A 1 97 ? -9.264 -0.667 21.362 1.00 97.12 97 HIS A N 1
ATOM 729 C CA . HIS A 1 97 ? -9.472 -1.760 22.311 1.00 97.12 97 HIS A CA 1
ATOM 730 C C . HIS A 1 97 ? -9.741 -1.264 23.736 1.00 97.12 97 HIS A C 1
ATOM 732 O O . HIS A 1 97 ? -10.674 -1.730 24.399 1.00 97.12 97 HIS A O 1
ATOM 738 N N . PHE A 1 98 ? -8.966 -0.284 24.214 1.00 95.56 98 PHE A N 1
ATOM 739 C CA . PHE A 1 98 ? -9.144 0.266 25.560 1.00 95.56 98 PHE A CA 1
ATOM 740 C C . PHE A 1 98 ? -10.496 0.968 25.726 1.00 95.56 98 PHE A C 1
ATOM 742 O O . PHE A 1 98 ? -11.185 0.746 26.725 1.00 95.56 98 PHE A O 1
ATOM 749 N N . VAL A 1 99 ? -10.892 1.794 24.754 1.00 96.88 99 VAL A N 1
ATOM 750 C CA . VAL A 1 99 ? -12.165 2.531 24.787 1.00 96.88 99 VAL A CA 1
ATOM 751 C C . VAL A 1 99 ? -13.331 1.551 24.776 1.00 96.88 99 VAL A C 1
ATOM 753 O O . VAL A 1 99 ? -14.197 1.616 25.652 1.00 96.88 99 VAL A O 1
ATOM 756 N N . ARG A 1 100 ? -13.309 0.592 23.843 1.00 95.25 100 ARG A N 1
ATOM 757 C CA . ARG A 1 100 ? -14.323 -0.459 23.728 1.00 95.25 100 ARG A CA 1
ATOM 758 C C . ARG A 1 100 ? -14.436 -1.254 25.027 1.00 95.25 100 ARG A C 1
ATOM 760 O O . ARG A 1 100 ? -15.522 -1.354 25.586 1.00 95.25 100 ARG A O 1
ATOM 767 N N . THR A 1 101 ? -13.324 -1.760 25.554 1.00 94.81 101 THR A N 1
ATOM 768 C CA . THR A 1 101 ? -13.309 -2.576 26.781 1.00 94.81 101 THR A CA 1
ATOM 769 C C . THR A 1 101 ? -13.740 -1.779 28.012 1.00 94.81 101 THR A C 1
ATOM 771 O O . THR A 1 101 ? -14.464 -2.288 28.870 1.00 94.81 101 THR A O 1
ATOM 774 N N . THR A 1 102 ? -13.343 -0.510 28.114 1.00 94.19 102 THR A N 1
ATOM 775 C CA . THR A 1 102 ? -13.747 0.360 29.227 1.00 94.19 102 THR A CA 1
ATOM 776 C C . THR A 1 102 ? -15.244 0.619 29.196 1.00 94.19 102 THR A C 1
ATOM 778 O O . THR A 1 102 ? -15.907 0.470 30.220 1.00 94.19 102 THR A O 1
ATOM 781 N N . PHE A 1 103 ? -15.797 0.952 28.032 1.00 94.81 103 PHE A N 1
ATOM 782 C CA . PHE A 1 103 ? -17.235 1.139 27.892 1.00 94.81 103 PHE A CA 1
ATOM 783 C C . PHE A 1 103 ? -17.982 -0.165 28.196 1.00 94.81 103 PHE A C 1
ATOM 785 O O . PHE A 1 103 ? -18.839 -0.189 29.079 1.00 94.81 103 PHE A O 1
ATOM 792 N N . VAL A 1 104 ? -17.561 -1.277 27.577 1.00 92.06 104 VAL A N 1
ATOM 793 C CA . VAL A 1 104 ? -18.160 -2.603 27.778 1.00 92.06 104 VAL A CA 1
ATOM 794 C C . VAL A 1 104 ? -18.132 -3.028 29.252 1.00 92.06 104 VAL A C 1
ATOM 796 O O . VAL A 1 104 ? -19.130 -3.501 29.778 1.00 92.06 104 VAL A O 1
ATOM 799 N N . SER A 1 105 ? -17.031 -2.812 29.969 1.00 90.94 105 SER A N 1
ATOM 800 C CA . SER A 1 105 ? -16.932 -3.190 31.388 1.00 90.94 105 SER A CA 1
ATOM 801 C C . SER A 1 105 ? -17.717 -2.276 32.333 1.00 90.94 105 SER A C 1
ATOM 803 O O . SER A 1 105 ? -18.224 -2.741 33.353 1.00 90.94 105 SER A O 1
ATOM 805 N N . ARG A 1 106 ? -17.810 -0.974 32.035 1.00 90.00 106 ARG A N 1
ATOM 806 C CA . ARG A 1 106 ? -18.456 0.013 32.916 1.00 90.00 106 ARG A CA 1
ATOM 807 C C . ARG A 1 106 ? -19.970 0.080 32.711 1.00 90.00 106 ARG A C 1
ATOM 809 O O . ARG A 1 106 ? -20.674 0.300 33.696 1.00 90.00 106 ARG A O 1
ATOM 816 N N . HIS A 1 107 ? -20.462 -0.111 31.483 1.00 88.62 107 HIS A N 1
ATOM 817 C CA . HIS A 1 107 ? -21.897 -0.015 31.192 1.00 88.62 107 HIS A CA 1
ATOM 818 C C . HIS A 1 107 ? -22.717 -1.204 31.717 1.00 88.62 107 HIS A C 1
ATOM 820 O O . HIS A 1 107 ? -23.886 -1.008 32.011 1.00 88.62 107 HIS A O 1
ATOM 826 N N . LYS A 1 108 ? -22.088 -2.355 32.015 1.00 81.81 108 LYS A N 1
ATOM 827 C CA . LYS A 1 108 ? -22.723 -3.531 32.655 1.00 81.81 108 LYS A CA 1
ATOM 828 C C . LYS A 1 108 ? -23.472 -3.259 33.960 1.00 81.81 108 LYS A C 1
ATOM 830 O O . LYS A 1 108 ? -24.253 -4.082 34.410 1.00 81.81 108 LYS A O 1
ATOM 835 N N . LYS A 1 109 ? -23.206 -2.129 34.619 1.00 79.56 109 LYS A N 1
ATOM 836 C CA . LYS A 1 109 ? -23.953 -1.693 35.814 1.00 79.56 109 LYS A CA 1
ATOM 837 C C . LYS A 1 109 ? -25.314 -1.069 35.486 1.00 79.56 109 LYS A C 1
ATOM 839 O O . LYS A 1 109 ? -26.096 -0.830 36.400 1.00 79.56 109 LYS A O 1
ATOM 844 N N . PHE A 1 110 ? -25.529 -0.743 34.218 1.00 81.19 110 PHE A N 1
ATOM 845 C CA . PHE A 1 110 ? -26.719 -0.105 33.667 1.00 81.19 110 PHE A CA 1
ATOM 846 C C . PHE A 1 110 ? -27.467 -1.019 32.701 1.00 81.19 110 PHE A C 1
ATOM 848 O O . PHE A 1 110 ? -28.639 -0.758 32.439 1.00 81.19 110 PHE A O 1
ATOM 855 N N . ASP A 1 111 ? -26.824 -2.081 32.214 1.00 78.56 111 ASP A N 1
ATOM 856 C CA . ASP A 1 111 ? -27.541 -3.190 31.604 1.00 78.56 111 ASP A CA 1
ATOM 857 C C . ASP A 1 111 ? -28.495 -3.755 32.665 1.00 78.56 111 ASP A C 1
ATOM 859 O O . ASP A 1 111 ? -28.101 -4.028 33.806 1.00 78.56 111 ASP A O 1
ATOM 863 N N . GLY A 1 112 ? -29.779 -3.861 32.315 1.00 74.12 112 GLY A N 1
ATOM 864 C CA . GLY A 1 112 ? -30.730 -4.633 33.111 1.00 74.12 112 GLY A CA 1
ATOM 865 C C . GLY A 1 112 ? -30.221 -6.070 33.282 1.00 74.12 112 GLY A C 1
ATOM 866 O O . GLY A 1 112 ? -29.247 -6.444 32.628 1.00 74.12 112 GLY A O 1
ATOM 867 N N . PRO A 1 113 ? -30.830 -6.887 34.159 1.00 64.56 113 PRO A N 1
ATOM 868 C CA . PRO A 1 113 ? -30.471 -8.300 34.228 1.00 64.56 113 PRO A CA 1
ATOM 869 C C . PRO A 1 113 ? -30.461 -8.863 32.804 1.00 64.56 113 PRO A C 1
ATOM 871 O O . PRO A 1 113 ? -31.482 -8.814 32.122 1.00 64.56 113 PRO A O 1
ATOM 874 N N . GLU A 1 114 ? -29.284 -9.287 32.329 1.00 58.72 114 GLU A N 1
ATOM 875 C CA . GLU A 1 114 ? -29.194 -10.006 31.068 1.00 58.72 114 GLU A CA 1
ATOM 876 C C . GLU A 1 114 ? -30.046 -11.256 31.252 1.00 58.72 114 GLU A C 1
ATOM 878 O O . GLU A 1 114 ? -29.675 -12.170 31.992 1.00 58.72 114 GLU A O 1
ATOM 883 N N . GLU A 1 115 ? -31.208 -11.270 30.606 1.00 53.34 115 GLU A N 1
ATOM 884 C CA . GLU A 1 115 ? -31.910 -12.496 30.262 1.00 53.34 115 GLU A CA 1
ATOM 885 C C . GLU A 1 115 ? -30.965 -13.226 29.298 1.00 53.34 115 GLU A C 1
ATOM 887 O O . GLU A 1 115 ? -30.989 -13.037 28.081 1.00 53.34 115 GLU A O 1
ATOM 892 N N . GLY A 1 116 ? -30.010 -13.954 29.883 1.00 49.75 116 GLY A N 1
ATOM 893 C CA . GLY A 1 116 ? -29.127 -14.848 29.159 1.00 49.75 116 GLY A CA 1
ATOM 894 C C . GLY A 1 116 ? -29.961 -15.851 28.360 1.00 49.75 116 GLY A C 1
ATOM 895 O O . GLY A 1 116 ? -31.132 -16.065 28.680 1.00 49.75 116 GLY A O 1
ATOM 896 N N . PRO A 1 117 ? -29.385 -16.454 27.309 1.00 57.62 117 PRO A N 1
ATOM 897 C CA . PRO A 1 117 ? -30.120 -17.370 26.452 1.00 57.62 117 PRO A CA 1
ATOM 898 C C . PRO A 1 117 ? -30.799 -18.447 27.303 1.00 57.62 117 PRO A C 1
ATOM 900 O O . PRO A 1 117 ? -30.153 -19.088 28.129 1.00 57.62 117 PRO A O 1
ATOM 903 N N . GLU A 1 118 ? -32.112 -18.584 27.120 1.00 47.59 118 GLU A N 1
ATOM 904 C CA . GLU A 1 118 ? -32.946 -19.614 27.729 1.00 47.59 118 GLU A CA 1
ATOM 905 C C . GLU A 1 118 ? -32.347 -20.999 27.437 1.00 47.59 118 GLU A C 1
ATOM 907 O O . GLU A 1 118 ? -32.565 -21.580 26.374 1.00 47.59 118 GLU A O 1
ATOM 912 N N . ASP A 1 119 ? -31.582 -21.540 28.384 1.00 42.88 119 ASP A N 1
ATOM 913 C CA . ASP A 1 119 ? -31.284 -22.964 28.425 1.00 42.88 119 ASP A CA 1
ATOM 914 C C . ASP A 1 119 ? -32.558 -23.691 28.881 1.00 42.88 119 ASP A C 1
ATOM 916 O O . ASP A 1 119 ? -32.920 -23.706 30.063 1.00 42.88 119 ASP A O 1
ATOM 920 N N . ASP A 1 120 ? -33.254 -24.294 27.914 1.00 50.62 120 ASP A N 1
ATOM 921 C CA . ASP A 1 120 ? -34.318 -25.280 28.109 1.00 50.62 120 ASP A CA 1
ATOM 922 C C . ASP A 1 120 ? -33.757 -26.489 28.877 1.00 50.62 120 ASP A C 1
ATOM 924 O O . ASP A 1 120 ? -33.366 -27.504 28.308 1.00 50.62 120 ASP A O 1
ATOM 928 N N . GLN A 1 121 ? -33.694 -26.398 30.206 1.00 46.28 121 GLN A N 1
ATOM 929 C CA . GLN A 1 121 ? -33.528 -27.573 31.053 1.00 46.28 121 GLN A CA 1
ATOM 930 C C . GLN A 1 121 ? -34.579 -27.587 32.152 1.00 46.28 121 GLN A C 1
ATOM 932 O O . GLN A 1 121 ? -34.376 -27.253 33.320 1.00 46.28 121 GLN A O 1
ATOM 937 N N . ARG A 1 122 ? -35.738 -28.090 31.736 1.00 57.66 122 ARG A N 1
ATOM 938 C CA . ARG A 1 122 ? -36.769 -28.663 32.586 1.00 57.66 122 ARG A CA 1
ATOM 939 C C . ARG A 1 122 ? -36.162 -29.639 33.600 1.00 57.66 122 ARG A C 1
ATOM 941 O O . ARG A 1 122 ? -35.907 -30.791 33.265 1.00 57.66 122 ARG A O 1
ATOM 948 N N . THR A 1 123 ? -36.030 -29.216 34.855 1.00 42.91 123 THR A N 1
ATOM 949 C CA . THR A 1 123 ? -35.933 -30.135 36.000 1.00 42.91 123 THR A CA 1
ATOM 950 C C . THR A 1 123 ? -36.430 -29.444 37.264 1.00 42.91 123 THR A C 1
ATOM 952 O O . THR A 1 123 ? -35.915 -28.410 37.672 1.00 42.91 123 THR A O 1
ATOM 955 N N . GLY A 1 124 ? -37.502 -29.991 37.838 1.00 51.97 124 GLY A N 1
ATOM 956 C CA . GLY A 1 124 ? -38.215 -29.406 38.966 1.00 51.97 124 GLY A CA 1
ATOM 957 C C . GLY A 1 124 ? -37.461 -29.471 40.293 1.00 51.97 124 GLY A C 1
ATOM 958 O O . GLY A 1 124 ? -36.805 -30.462 40.606 1.00 51.97 124 GLY A O 1
ATOM 959 N N . ALA A 1 125 ? -37.674 -28.443 41.110 1.00 37.25 125 ALA A N 1
ATOM 960 C CA . ALA A 1 125 ? -37.540 -28.487 42.560 1.00 37.25 125 ALA A CA 1
ATOM 961 C C . ALA A 1 125 ? -38.687 -27.659 43.189 1.00 37.25 125 ALA A C 1
ATOM 963 O O . ALA A 1 125 ? -39.080 -26.640 42.615 1.00 37.25 125 ALA A O 1
ATOM 964 N N . PRO A 1 126 ? -39.284 -28.105 44.312 1.00 44.06 126 PRO A N 1
ATOM 965 C CA . PRO A 1 126 ? -40.476 -27.491 44.905 1.00 44.06 126 PRO A CA 1
ATOM 966 C C . PRO A 1 126 ? -40.162 -26.184 45.664 1.00 44.06 126 PRO A C 1
ATOM 968 O O . PRO A 1 126 ? -39.016 -25.966 46.061 1.00 44.06 126 PRO A O 1
ATOM 971 N N . PRO A 1 127 ? -41.169 -25.322 45.919 1.00 42.97 127 PRO A N 1
ATOM 972 C CA . PRO A 1 127 ? -40.957 -24.055 46.606 1.00 42.97 127 PRO A CA 1
ATOM 973 C C . PRO A 1 127 ? -40.794 -24.285 48.113 1.00 42.97 127 PRO A C 1
ATOM 975 O O . PRO A 1 127 ? -41.675 -24.845 48.768 1.00 42.97 127 PRO A O 1
ATOM 978 N N . LEU A 1 128 ? -39.680 -23.819 48.683 1.00 49.56 128 LEU A N 1
ATOM 979 C CA . LEU A 1 128 ? -39.546 -23.687 50.131 1.00 49.56 128 LEU A CA 1
ATOM 980 C C . LEU A 1 128 ? -40.222 -22.390 50.576 1.00 49.56 128 LEU A C 1
ATOM 982 O O . LEU A 1 128 ? -39.738 -21.285 50.344 1.00 49.56 128 LEU A O 1
ATOM 986 N N . GLN A 1 129 ? -41.372 -22.558 51.219 1.00 51.88 129 GLN A N 1
ATOM 987 C CA . GLN A 1 129 ? -42.104 -21.508 51.902 1.00 51.88 129 GLN A CA 1
ATOM 988 C C . GLN A 1 129 ? -41.321 -21.080 53.152 1.00 51.88 129 GLN A C 1
ATOM 990 O O . GLN A 1 129 ? -41.234 -21.829 54.121 1.00 51.88 129 GLN A O 1
ATOM 995 N N . GLY A 1 130 ? -40.741 -19.880 53.122 1.00 43.75 130 GLY A N 1
ATOM 996 C CA . GLY A 1 130 ? -40.039 -19.269 54.249 1.00 43.75 130 GLY A CA 1
ATOM 997 C C . GLY A 1 130 ? -40.598 -17.879 54.521 1.00 43.75 130 GLY A C 1
ATOM 998 O O . GLY A 1 130 ? -40.545 -17.002 53.665 1.00 43.75 130 GLY A O 1
ATOM 999 N N . GLN A 1 131 ? -41.185 -17.703 55.700 1.00 49.59 131 GLN A N 1
ATOM 1000 C CA . GLN A 1 131 ? -41.735 -16.443 56.193 1.00 49.59 131 GLN A CA 1
ATOM 1001 C C . GLN A 1 131 ? -40.601 -15.432 56.420 1.00 49.59 131 GLN A C 1
ATOM 1003 O O . GLN A 1 131 ? -39.630 -15.750 57.101 1.00 49.59 131 GLN A O 1
ATOM 1008 N N . ALA A 1 132 ? -40.742 -14.214 55.893 1.00 44.34 132 ALA A N 1
ATOM 1009 C CA . ALA A 1 132 ? -39.871 -13.091 56.227 1.00 44.34 132 ALA A CA 1
ATOM 1010 C C . ALA A 1 132 ? -40.705 -11.938 56.793 1.00 44.34 132 ALA A C 1
ATOM 1012 O O . ALA A 1 132 ? -41.729 -11.539 56.235 1.00 44.34 132 ALA A O 1
ATOM 1013 N N . GLU A 1 133 ? -40.259 -11.475 57.955 1.00 45.16 133 GLU A N 1
ATOM 1014 C CA . GLU A 1 133 ? -40.871 -10.468 58.803 1.00 45.16 133 GLU A CA 1
ATOM 1015 C C . GLU A 1 133 ? -41.056 -9.096 58.149 1.00 45.16 133 GLU A C 1
ATOM 1017 O O . GLU A 1 133 ? -40.316 -8.645 57.276 1.00 45.16 133 GLU A O 1
ATOM 1022 N N . ARG A 1 134 ? -42.062 -8.403 58.678 1.00 52.09 134 ARG A N 1
ATOM 1023 C CA . ARG A 1 134 ? -42.503 -7.059 58.333 1.00 52.09 134 ARG A CA 1
ATOM 1024 C C . ARG A 1 134 ? -41.494 -6.015 58.830 1.00 52.09 134 ARG A C 1
ATOM 1026 O O . ARG A 1 134 ? -41.563 -5.600 59.981 1.00 52.09 134 ARG A O 1
ATOM 1033 N N . ALA A 1 135 ? -40.621 -5.528 57.951 1.00 43.84 135 ALA A N 1
ATOM 1034 C CA . ALA A 1 135 ? -39.872 -4.289 58.173 1.00 43.84 135 ALA A CA 1
ATOM 1035 C C . ALA A 1 135 ? -40.621 -3.097 57.546 1.00 43.84 135 ALA A C 1
ATOM 1037 O O . ALA A 1 135 ? -41.150 -3.186 56.438 1.00 43.84 135 ALA A O 1
ATOM 1038 N N . GLY A 1 136 ? -40.731 -2.008 58.309 1.00 41.56 136 GLY A N 1
ATOM 1039 C CA . GLY A 1 136 ? -41.582 -0.852 58.027 1.00 41.56 136 GLY A CA 1
ATOM 1040 C C . GLY A 1 136 ? -41.244 -0.081 56.747 1.00 41.56 136 GLY A C 1
ATOM 1041 O O . GLY A 1 136 ? -40.117 -0.049 56.266 1.00 41.56 136 GLY A O 1
ATOM 1042 N N . THR A 1 137 ? -42.269 0.575 56.215 1.00 37.91 137 THR A N 1
ATOM 1043 C CA . THR A 1 137 ? -42.246 1.425 55.023 1.00 37.91 137 THR A CA 1
ATOM 1044 C C . THR A 1 137 ? -41.463 2.722 55.242 1.00 37.91 137 THR A C 1
ATOM 1046 O O . THR A 1 137 ? -41.827 3.512 56.112 1.00 37.91 137 THR A O 1
ATOM 1049 N N . VAL A 1 138 ? -40.480 3.007 54.384 1.00 53.50 138 VAL A N 1
ATOM 1050 C CA . VAL A 1 138 ? -40.043 4.383 54.090 1.00 53.50 138 VAL A CA 1
ATOM 1051 C C . VAL A 1 138 ? -40.824 4.838 52.861 1.00 53.50 138 VAL A C 1
ATOM 1053 O O . VAL A 1 138 ? -40.740 4.203 51.813 1.00 53.50 138 VAL A O 1
ATOM 1056 N N . GLN A 1 139 ? -41.626 5.897 52.987 1.00 46.72 139 GLN A N 1
ATOM 1057 C CA . GLN A 1 139 ? -42.340 6.474 51.846 1.00 46.72 139 GLN A CA 1
ATOM 1058 C C . GLN A 1 139 ? -41.368 7.270 50.959 1.00 46.72 139 GLN A C 1
ATOM 1060 O O . GLN A 1 139 ? -40.762 8.219 51.458 1.00 46.72 139 GLN A O 1
ATOM 1065 N N . PRO A 1 140 ? -41.232 6.952 49.660 1.00 44.56 140 PRO A N 1
ATOM 1066 C CA . PRO A 1 140 ? -40.536 7.820 48.725 1.00 44.56 140 PRO A CA 1
ATOM 1067 C C . PRO A 1 140 ? -41.458 8.971 48.299 1.00 44.56 140 PRO A C 1
ATOM 1069 O O . PRO A 1 140 ? -42.578 8.767 47.824 1.00 44.56 140 PRO A O 1
ATOM 1072 N N . GLU A 1 141 ? -40.977 10.199 48.481 1.00 48.34 141 GLU A N 1
ATOM 1073 C CA . GLU A 1 141 ? -41.588 11.408 47.940 1.00 48.34 141 GLU A CA 1
ATOM 1074 C C . GLU A 1 141 ? -41.709 11.290 46.409 1.00 48.34 141 GLU A C 1
ATOM 1076 O O . GLU A 1 141 ? -40.761 10.971 45.689 1.00 48.34 141 GLU A O 1
ATOM 1081 N N . LYS A 1 142 ? -42.922 11.518 45.912 1.00 45.72 142 LYS A N 1
ATOM 1082 C CA . LYS A 1 142 ? -43.343 11.286 44.532 1.00 45.72 142 LYS A CA 1
ATOM 1083 C C . LYS A 1 142 ? -42.785 12.360 43.590 1.00 45.72 142 LYS A C 1
ATOM 1085 O O . LYS A 1 142 ? -43.522 13.258 43.188 1.00 45.72 142 LYS A O 1
ATOM 1090 N N . ARG A 1 143 ? -41.526 12.254 43.154 1.00 43.16 143 ARG A N 1
ATOM 1091 C CA . ARG A 1 143 ? -41.076 12.993 41.963 1.00 43.16 143 ARG A CA 1
ATOM 1092 C C . ARG A 1 143 ? -41.455 12.191 40.717 1.00 43.16 143 ARG A C 1
ATOM 1094 O O . ARG A 1 143 ? -40.763 11.258 40.329 1.00 43.16 143 ARG A O 1
ATOM 1101 N N . ARG A 1 144 ? -42.594 12.542 40.111 1.00 46.47 144 ARG A N 1
ATOM 1102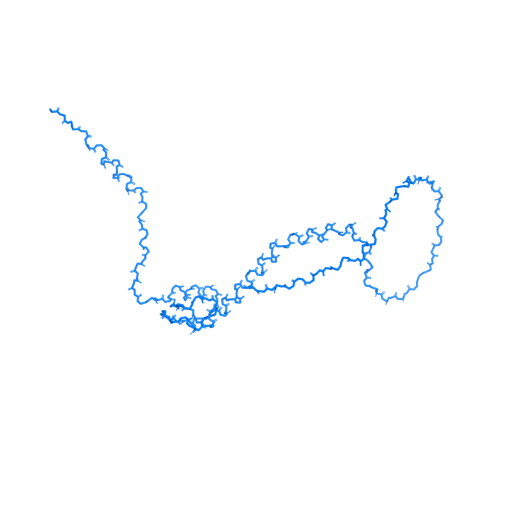 C CA . ARG A 1 144 ? -42.982 12.106 38.759 1.00 46.47 144 ARG A CA 1
ATOM 1103 C C . ARG A 1 144 ? -41.849 12.472 37.789 1.00 46.47 144 ARG A C 1
ATOM 1105 O O . ARG A 1 144 ? -41.783 13.622 37.366 1.00 46.47 144 ARG A O 1
ATOM 1112 N N . LEU A 1 145 ? -40.976 11.528 37.438 1.00 46.22 145 LEU A N 1
ATOM 1113 C CA . LEU A 1 145 ? -40.306 11.595 36.145 1.00 46.22 145 LEU A CA 1
ATOM 1114 C C . LEU A 1 145 ? -41.278 11.039 35.111 1.00 46.22 145 LEU A C 1
ATOM 1116 O O . LEU A 1 145 ? -41.889 9.988 35.289 1.00 46.22 145 LEU A O 1
ATOM 1120 N N . GLN A 1 146 ? -41.491 11.844 34.087 1.00 44.53 146 GLN A N 1
ATOM 1121 C CA . GLN A 1 146 ? -42.296 11.529 32.929 1.00 44.53 146 GLN A CA 1
ATOM 1122 C C . GLN A 1 146 ? -41.589 10.393 32.181 1.00 44.53 146 GLN A C 1
ATOM 1124 O O . GLN A 1 146 ? -40.464 10.572 31.723 1.00 44.53 146 GLN A O 1
ATOM 1129 N N . GLU A 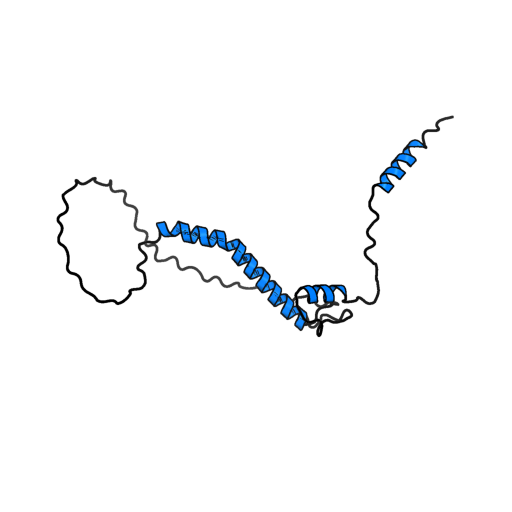1 147 ? -42.229 9.226 32.121 1.00 44.50 147 GLU A N 1
ATOM 1130 C CA . GLU A 1 147 ? -41.836 8.091 31.282 1.00 44.50 147 GLU A CA 1
ATOM 1131 C C . GLU A 1 147 ? -41.848 8.543 29.815 1.00 44.50 147 GLU A C 1
ATOM 1133 O O . GLU A 1 147 ? -42.887 8.548 29.152 1.00 44.50 147 GLU A O 1
ATOM 1138 N N . GLY A 1 148 ? -40.703 9.005 29.318 1.00 47.03 148 GLY A N 1
ATOM 1139 C CA . GLY A 1 148 ? -40.463 9.114 27.889 1.00 47.03 148 GLY A CA 1
ATOM 1140 C C . GLY A 1 148 ? -40.142 7.720 27.370 1.00 47.03 148 GLY A C 1
ATOM 1141 O O . GLY A 1 148 ? -39.122 7.155 27.753 1.00 47.03 148 GLY A O 1
ATOM 1142 N N . HIS A 1 1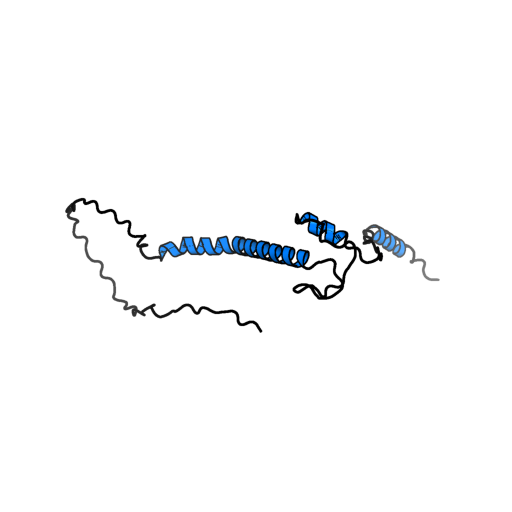49 ? -41.010 7.162 26.525 1.00 52.38 149 HIS A N 1
ATOM 1143 C CA . HIS A 1 149 ? -40.732 5.924 25.800 1.00 52.38 149 HIS A CA 1
ATOM 1144 C C . HIS A 1 149 ? -39.471 6.118 24.946 1.00 52.38 149 HIS A C 1
ATOM 1146 O O . HIS A 1 149 ? -39.502 6.771 23.904 1.00 52.38 149 HIS A O 1
ATOM 1152 N N . TYR A 1 150 ? -38.351 5.554 25.392 1.00 43.94 150 TYR A N 1
ATOM 1153 C CA . TYR A 1 150 ? -37.125 5.422 24.608 1.00 43.94 150 TYR A CA 1
ATOM 1154 C C . TYR A 1 150 ? -37.294 4.238 23.646 1.00 43.94 150 TYR A C 1
ATOM 1156 O O . TYR A 1 150 ? -36.683 3.189 23.805 1.00 43.94 150 TYR A O 1
ATOM 1164 N N . SER A 1 151 ? -38.231 4.354 22.706 1.00 44.75 151 SER A N 1
ATOM 1165 C CA . SER A 1 151 ? -38.541 3.286 21.741 1.00 44.75 151 SER A CA 1
ATOM 1166 C C . SER A 1 151 ? -38.395 3.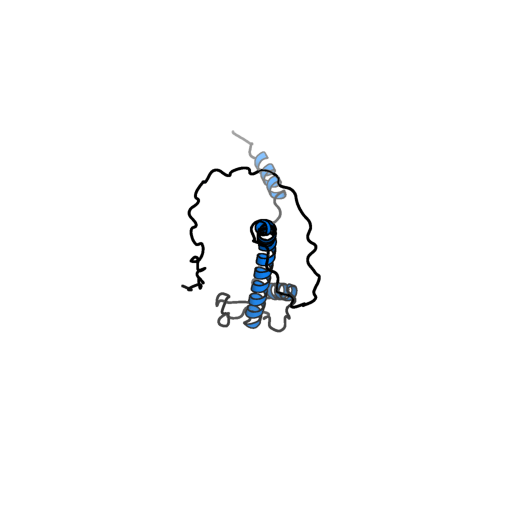736 20.291 1.00 44.75 151 SER A C 1
ATOM 1168 O O . SER A 1 151 ? -38.602 2.927 19.398 1.00 44.75 151 SER A O 1
ATOM 1170 N N . ASP A 1 152 ? -38.021 4.996 20.051 1.00 51.03 152 ASP A N 1
ATOM 1171 C CA . ASP A 1 152 ? -38.027 5.588 18.705 1.00 51.03 152 ASP A CA 1
ATOM 1172 C C . ASP A 1 152 ? -36.654 6.065 18.206 1.00 51.03 152 ASP A C 1
ATOM 1174 O O . ASP A 1 152 ? -36.555 6.681 17.145 1.00 51.03 152 ASP A O 1
ATOM 1178 N N . PHE A 1 153 ? -35.558 5.775 18.918 1.00 43.53 153 PHE A N 1
ATOM 1179 C CA . PHE A 1 153 ? -34.226 6.080 18.386 1.00 43.53 153 PHE A CA 1
ATOM 1180 C C . PHE A 1 153 ? -33.737 4.945 17.479 1.00 43.53 153 PHE A C 1
ATOM 1182 O O . PHE A 1 153 ? -32.943 4.096 17.879 1.00 43.53 153 PHE A O 1
ATOM 1189 N N . SER A 1 154 ? -34.229 4.925 16.239 1.00 46.38 154 SER A N 1
ATOM 1190 C CA . SER A 1 154 ? -33.599 4.142 15.174 1.00 46.38 154 SER A CA 1
ATOM 1191 C C . SER A 1 154 ? -32.215 4.726 14.883 1.00 46.38 154 SER A C 1
ATOM 1193 O O . SER A 1 154 ? -32.096 5.899 14.527 1.00 46.38 154 SER A O 1
ATOM 1195 N N . VAL A 1 155 ? -31.168 3.914 15.047 1.00 50.75 155 VAL A N 1
ATOM 1196 C CA . VAL A 1 155 ? -29.802 4.244 14.619 1.00 50.75 155 VAL A CA 1
ATOM 1197 C C . VAL A 1 155 ? -29.817 4.418 13.095 1.00 50.75 155 VAL A C 1
ATOM 1199 O O . VAL A 1 155 ? -30.177 3.468 12.400 1.00 50.75 155 VAL A O 1
ATOM 1202 N N . PRO A 1 156 ? -29.466 5.591 12.538 1.00 44.59 156 PRO A N 1
ATOM 1203 C CA . PRO A 1 156 ? -29.364 5.724 11.094 1.00 44.59 156 PRO A CA 1
ATOM 1204 C C . PRO A 1 156 ? -28.142 4.942 10.591 1.00 44.59 156 PRO A C 1
ATOM 1206 O O . PRO A 1 156 ? -27.009 5.236 10.972 1.00 44.59 156 PRO A O 1
ATOM 1209 N N . GLU A 1 157 ? -28.371 3.964 9.712 1.00 54.78 157 GLU A N 1
ATOM 1210 C CA . GLU A 1 157 ? -27.332 3.395 8.846 1.00 54.78 157 GLU A CA 1
ATOM 1211 C C . GLU A 1 157 ? -26.877 4.476 7.854 1.00 54.78 157 GLU A C 1
ATOM 1213 O O . GLU A 1 157 ? -27.490 4.706 6.811 1.00 54.78 157 GLU A O 1
ATOM 1218 N N . GLY A 1 158 ? -25.829 5.214 8.218 1.00 43.97 158 GLY A N 1
ATOM 1219 C CA . GLY A 1 158 ? -25.202 6.213 7.360 1.00 43.97 158 GLY A CA 1
ATOM 1220 C C . GLY A 1 158 ? -24.174 5.573 6.433 1.00 43.97 158 GLY A C 1
ATOM 1221 O O . GLY A 1 158 ? -23.034 5.353 6.836 1.00 43.97 158 GLY A O 1
ATOM 1222 N N . GLY A 1 159 ? -24.571 5.304 5.189 1.00 39.38 159 GLY A N 1
ATOM 1223 C CA . GLY A 1 159 ? -23.654 4.988 4.096 1.00 39.38 159 GLY A CA 1
ATOM 1224 C C . GLY A 1 159 ? -22.790 6.195 3.719 1.00 39.38 159 GLY A C 1
ATOM 1225 O O . GLY A 1 159 ? -23.282 7.322 3.641 1.00 39.38 159 GLY A O 1
ATOM 1226 N N . LEU A 1 160 ? -21.499 5.959 3.470 1.00 43.25 160 LEU A N 1
ATOM 1227 C CA . LEU A 1 160 ? -20.622 6.940 2.835 1.00 43.25 160 LEU A CA 1
ATOM 1228 C C . LEU A 1 160 ? -21.098 7.156 1.395 1.00 43.25 160 LEU A C 1
ATOM 1230 O O . LEU A 1 160 ? -21.022 6.250 0.567 1.00 43.25 160 LEU A O 1
ATOM 1234 N N . GLN A 1 161 ? -21.585 8.356 1.096 1.00 47.19 161 GLN A N 1
ATOM 1235 C CA . GLN A 1 161 ? -21.732 8.818 -0.276 1.00 47.19 161 GLN A CA 1
ATOM 1236 C C . GLN A 1 161 ? -20.403 9.462 -0.674 1.00 47.19 161 GLN A C 1
ATOM 1238 O O . GLN A 1 161 ? -20.054 10.527 -0.169 1.00 47.19 161 GLN A O 1
ATOM 1243 N N . GLU A 1 162 ? -19.642 8.755 -1.510 1.00 43.75 162 GLU A N 1
ATOM 1244 C CA . GLU A 1 162 ? -18.428 9.277 -2.136 1.00 43.75 162 GLU A CA 1
ATOM 1245 C C . GLU A 1 162 ? -18.761 10.487 -3.019 1.00 43.75 162 GLU A C 1
ATOM 1247 O O . GLU A 1 162 ? -19.772 10.494 -3.730 1.00 43.75 162 GLU A O 1
ATOM 1252 N N . SER A 1 163 ? -17.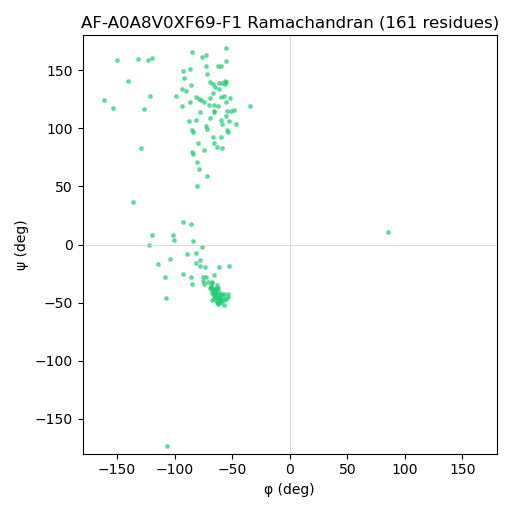899 11.502 -2.957 1.00 50.31 163 SER A N 1
ATOM 1253 C CA . SER A 1 163 ? -17.889 12.686 -3.821 1.00 50.31 163 SER A CA 1
ATOM 1254 C C . SER A 1 163 ? -16.539 12.816 -4.500 1.00 50.31 163 SER A C 1
ATOM 1256 O O . SER A 1 163 ? -15.544 12.680 -3.750 1.00 50.31 163 SER A O 1
#

InterPro domains:
  IPR001863 Glypican [PF01153] (20-111)
  IPR001863 Glypican [PTHR10822] (15-111)

pLDDT: mean 72.51, std 22.35, range [37.25, 98.25]

Sequence (163 aa):
MPAARGAEHWALAGLLLLLLPPPAAAGTESKARSCGEVRQAYSAKGFSLASVPYQEIAGEHLRICPQEYTCCTSEMEDKLSQQSKLEFENLVEETSHFVRTTFVSRHKKFDGPEEGPEDDQRTGAPPLQGQAERAGTVQPEKRRLQEGHYSDFSVPEGGLQES

Radius of gyration: 36.72 Å; Cα con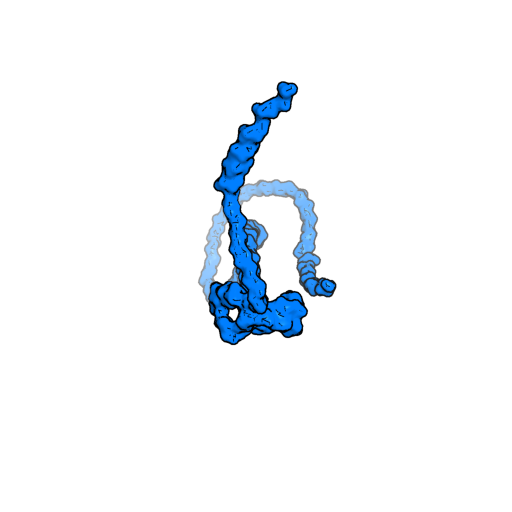tacts (8 Å, |Δi|>4): 66; chains: 1; bounding box: 91×84×76 Å

Foldseek 3Di:
DDDPPPDPVVVVVVVVVVPDDDPPPPDPPPDQAFCVVVLVVCVVVVDDCPPFDGHWDQQCQDDPDDRGTDRDDNVNNVVVVVVVVVVVVVVCCVVCVVVVVVCVVVCVVVDDPPPPPDPPDDDDDDDDDDDDDDDDDDDDDDPDDDPDPPPPPDDDPDDDDDD

Nearest PDB structures (foldseek):
  4bwe-assembly2_B  TM=8.508E-01  e=5.004E-07  Homo sapiens
  4ad7-assembly1_A  TM=8.751E-01  e=1.282E-06  Homo sapiens
  4ywt-assembly3_C  TM=8.854E-01  e=1.121E-06  Homo sapiens
  4bwe-assembly1_A  TM=8.792E-01  e=1.282E-06  Homo sapiens
  4acr-assembly1_A  TM=8.754E-01  e=2.509E-06  Homo sapiens

Organism: Gallus gallus (NCBI:txid9031)

Secondary structure (DSSP, 8-state):
------SHHHHHHHHHHHTSPPP-------SS-B-HHHHHHHHHTT--GGG--SB-EE-TT-SSS-SSEES--HHHHHHHHHHHHHHHHHHHHHHHHHHHHHHHHHHTTTS-----------------------PPPPPPP------------PPP-------

Mean predicted aligned error: 19.99 Å